Protein AF-A0A7S0NZW7-F1 (afdb_monomer_lite)

Foldseek 3Di:
DVVLLVVLVVLLVVQVVAQADDLDDCPVVLVSLLVQCPPPDLSSNLSSLLSLLSVLRRHAQSCLVSLVVCVVSLVVQCPDPDPSSVVSSVSSVVSNVNRHPDPPD

InterPro domains:
  IPR011989 Armadillo-like helical [G3DSA:1.25.10.10] (1-103)
  IPR016024 Armadillo-type fold [SSF48371] (3-99)
  IPR045110 XMAP215 [PTHR12609] (1-94)

pLDDT: mean 88.88, std 9.1, range [40.62, 96.5]

Organism: NCBI:txid127549

Radius of gyration: 12.99 Å; chains: 1; bounding box: 42×26×35 Å

Sequence (105 aa):
WGERKEAAELIISLVSPHEVLAAADYTVVVKGLKRLFSDAHINVAAAAIRATATIAAALGRSFASHARKLAPALLEKATDKSRVVVEAVRAALAVLSSRVPDSRR

Secondary structure (DSSP, 8-state):
-HHHHHHHHHHHHHHTT-SS--S---HHHHHHHHHHTT-SSHHHHHHHHHHHHHHHHHHGGGGHHHHHHHHHHHHHHTT-S-HHHHHHHHHHHHHHHTTS--S--

Structure (mmCIF, N/CA/C/O backbone):
data_AF-A0A7S0NZW7-F1
#
_entry.id   AF-A0A7S0NZW7-F1
#
loop_
_atom_site.group_PDB
_atom_site.id
_atom_site.type_symbol
_atom_site.label_atom_id
_atom_site.label_alt_id
_atom_site.label_comp_id
_atom_site.label_asym_id
_atom_site.label_entity_id
_atom_site.label_seq_id
_atom_site.pdbx_PDB_ins_code
_atom_site.Cartn_x
_atom_site.Cartn_y
_atom_site.Cartn_z
_atom_site.occupancy
_atom_site.B_iso_or_equiv
_atom_site.auth_seq_id
_atom_site.auth_comp_id
_atom_site.auth_asym_id
_atom_site.auth_atom_id
_atom_site.pdbx_PDB_model_num
ATOM 1 N N . TRP A 1 1 ? -18.010 -1.764 3.997 1.00 86.31 1 TRP A N 1
ATOM 2 C CA . TRP A 1 1 ? -16.537 -1.713 4.151 1.00 86.31 1 TRP A CA 1
ATOM 3 C C . TRP A 1 1 ? -15.877 -2.995 3.645 1.00 86.31 1 TRP A C 1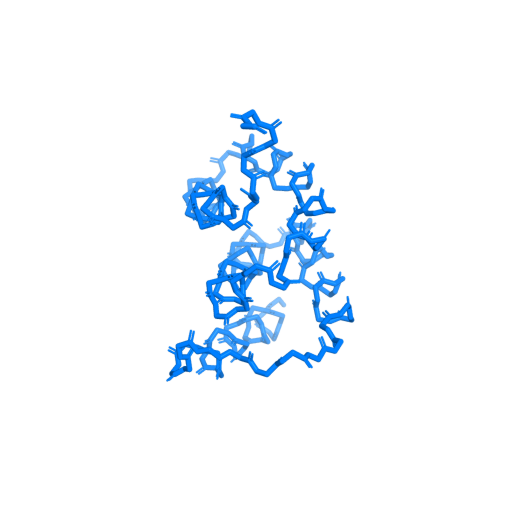
ATOM 5 O O . TRP A 1 1 ? -14.782 -2.886 3.110 1.00 86.31 1 TRP A O 1
ATOM 15 N N . GLY A 1 2 ? -16.540 -4.161 3.750 1.00 93.31 2 GLY A N 1
ATOM 16 C CA . GLY A 1 2 ? -16.069 -5.443 3.199 1.00 93.31 2 GLY A CA 1
ATOM 17 C C . GLY A 1 2 ? -15.643 -5.361 1.733 1.00 93.31 2 GLY A C 1
ATOM 18 O O . GLY A 1 2 ? -14.471 -5.560 1.453 1.00 93.31 2 GLY A O 1
ATOM 19 N N . GLU A 1 3 ? -16.519 -4.896 0.840 1.00 92.56 3 GLU A N 1
ATOM 20 C CA . GLU A 1 3 ? -16.206 -4.743 -0.596 1.00 92.56 3 GLU A CA 1
ATOM 21 C C . GLU A 1 3 ? -14.958 -3.885 -0.872 1.00 92.56 3 GLU A C 1
ATOM 23 O O . GLU A 1 3 ? -14.159 -4.192 -1.751 1.00 92.56 3 GLU A O 1
ATOM 28 N N . ARG A 1 4 ? -14.736 -2.812 -0.095 1.00 93.62 4 ARG A N 1
ATOM 29 C CA . ARG A 1 4 ? -13.543 -1.956 -0.253 1.00 93.62 4 ARG A CA 1
ATOM 30 C C . ARG A 1 4 ? -12.267 -2.671 0.178 1.00 93.62 4 ARG A C 1
ATOM 32 O O . ARG A 1 4 ? -11.219 -2.479 -0.434 1.00 93.62 4 ARG A O 1
ATOM 39 N N . LYS A 1 5 ? -12.352 -3.474 1.242 1.00 94.69 5 LYS A N 1
ATOM 40 C CA . LYS A 1 5 ? -11.253 -4.328 1.697 1.00 94.69 5 LYS A CA 1
ATOM 41 C C . LYS A 1 5 ? -10.963 -5.403 0.645 1.00 94.69 5 LYS A C 1
ATOM 43 O O . LYS A 1 5 ? -9.813 -5.547 0.252 1.00 94.69 5 LYS A O 1
ATOM 48 N N . GLU A 1 6 ? -11.995 -6.090 0.164 1.00 94.44 6 GLU A N 1
ATOM 49 C CA . GLU A 1 6 ? -11.888 -7.133 -0.862 1.00 94.44 6 GLU A CA 1
ATOM 50 C C . GLU A 1 6 ? -11.303 -6.590 -2.162 1.00 94.44 6 GLU A C 1
ATOM 52 O O . GLU A 1 6 ? -10.413 -7.212 -2.723 1.00 94.44 6 GLU A O 1
ATOM 57 N N . ALA A 1 7 ? -11.697 -5.393 -2.601 1.00 94.25 7 ALA A N 1
ATOM 58 C CA . ALA A 1 7 ? -11.101 -4.756 -3.773 1.00 94.25 7 ALA A CA 1
ATOM 59 C C . ALA A 1 7 ? -9.589 -4.509 -3.599 1.00 94.25 7 ALA A C 1
ATOM 61 O O . ALA A 1 7 ? -8.807 -4.748 -4.520 1.00 94.25 7 ALA A O 1
ATOM 62 N N . ALA A 1 8 ? -9.152 -4.062 -2.415 1.00 94.38 8 ALA A N 1
ATOM 63 C CA . ALA A 1 8 ? -7.729 -3.891 -2.121 1.00 94.38 8 ALA A CA 1
ATOM 64 C C . ALA A 1 8 ? -6.983 -5.238 -2.038 1.00 94.38 8 ALA A C 1
ATOM 66 O O . ALA A 1 8 ? -5.848 -5.342 -2.498 1.00 94.38 8 ALA A O 1
ATOM 67 N N . GLU A 1 9 ? -7.613 -6.276 -1.488 1.00 94.62 9 GLU A N 1
ATOM 68 C CA . GLU A 1 9 ? -7.046 -7.629 -1.417 1.00 94.62 9 GLU A CA 1
ATOM 69 C C . GLU A 1 9 ? -6.998 -8.317 -2.786 1.00 94.62 9 GLU A C 1
ATOM 71 O O . GLU A 1 9 ? -6.024 -9.004 -3.085 1.00 94.62 9 GLU A O 1
ATOM 76 N N . LEU A 1 10 ? -7.969 -8.052 -3.660 1.00 95.56 10 LEU A N 1
ATOM 77 C CA . LEU A 1 10 ? -7.973 -8.522 -5.040 1.00 95.56 10 LEU A CA 1
ATOM 78 C C . LEU A 1 10 ? -6.757 -7.978 -5.793 1.00 95.56 10 LEU A C 1
ATOM 80 O O . LEU A 1 10 ? -6.056 -8.746 -6.444 1.00 95.56 10 LEU A O 1
ATOM 84 N N . ILE A 1 11 ? -6.443 -6.687 -5.634 1.00 93.81 11 ILE A N 1
ATOM 85 C CA . ILE A 1 11 ? -5.231 -6.083 -6.211 1.00 93.81 11 ILE A CA 1
ATOM 86 C C . ILE A 1 11 ? -3.973 -6.812 -5.728 1.00 93.81 11 ILE A C 1
ATOM 88 O O . ILE A 1 11 ? -3.098 -7.111 -6.537 1.00 93.81 11 ILE A O 1
ATOM 92 N N . ILE A 1 12 ? -3.880 -7.134 -4.434 1.00 94.25 12 ILE A N 1
ATOM 93 C CA . ILE A 1 12 ? -2.754 -7.917 -3.904 1.00 94.25 12 ILE A CA 1
ATOM 94 C C . ILE A 1 12 ? -2.700 -9.281 -4.596 1.00 94.25 12 ILE A C 1
ATOM 96 O O . ILE A 1 12 ? -1.655 -9.640 -5.122 1.00 94.25 12 ILE A O 1
ATOM 100 N N . SER A 1 13 ? -3.820 -10.006 -4.654 1.00 95.62 13 SER A N 1
ATOM 101 C CA . SER A 1 13 ? -3.876 -11.345 -5.254 1.00 95.62 13 SER A CA 1
ATOM 102 C C . SER A 1 13 ? -3.519 -11.366 -6.742 1.00 95.62 13 SER A C 1
ATOM 104 O O . SER A 1 13 ? -2.908 -12.323 -7.202 1.00 95.62 13 SER A O 1
ATOM 106 N N . LEU A 1 14 ? -3.855 -10.302 -7.478 1.00 93.44 14 LEU A N 1
ATOM 107 C CA . LEU A 1 14 ? -3.543 -10.167 -8.898 1.00 93.44 14 LEU A CA 1
ATOM 108 C C . LEU A 1 14 ? -2.070 -9.836 -9.12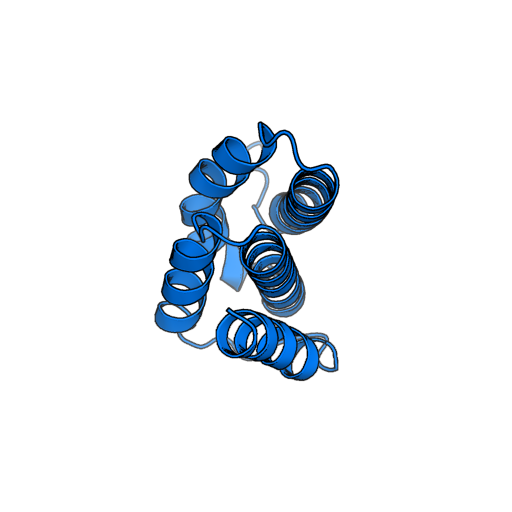6 1.00 93.44 14 LEU A C 1
ATOM 110 O O . LEU A 1 14 ? -1.506 -10.270 -10.119 1.00 93.44 14 LEU A O 1
ATOM 114 N N . VAL A 1 15 ? -1.443 -9.063 -8.234 1.00 92.62 15 VAL A N 1
ATOM 115 C CA . VAL A 1 15 ? -0.055 -8.609 -8.413 1.00 92.62 15 VAL A CA 1
ATOM 116 C C . VAL A 1 15 ? 0.953 -9.578 -7.798 1.00 92.62 15 VAL A C 1
ATOM 118 O O . VAL A 1 15 ? 2.019 -9.774 -8.368 1.00 92.62 15 VAL A O 1
ATOM 121 N N . SER A 1 16 ? 0.637 -10.204 -6.663 1.00 90.12 16 SER A N 1
ATOM 122 C CA . SER A 1 16 ? 1.540 -11.106 -5.935 1.00 90.12 16 SER A CA 1
ATOM 123 C C . SER A 1 16 ? 2.162 -12.240 -6.769 1.00 90.12 16 SER A C 1
ATOM 125 O O . SER A 1 16 ? 3.321 -12.554 -6.507 1.00 90.12 16 SER A O 1
ATOM 127 N N . PRO A 1 17 ? 1.473 -12.851 -7.756 1.00 92.25 17 PRO A N 1
ATOM 128 C CA . PRO A 1 17 ? 2.069 -13.870 -8.623 1.00 92.25 17 PRO A CA 1
ATOM 129 C C . PRO A 1 17 ? 3.104 -13.333 -9.624 1.00 92.25 17 PRO A C 1
ATOM 131 O O . PRO A 1 17 ? 3.812 -14.123 -10.245 1.00 92.25 17 PRO A O 1
ATOM 134 N N . HIS A 1 18 ? 3.184 -12.015 -9.825 1.00 87.62 18 HIS A N 1
ATOM 135 C CA . HIS A 1 18 ? 4.040 -11.393 -10.831 1.00 87.62 18 HIS A CA 1
ATOM 136 C C . HIS A 1 18 ? 5.220 -10.669 -10.176 1.00 87.62 18 HIS A C 1
ATOM 138 O O . HIS A 1 18 ? 5.045 -9.665 -9.488 1.00 87.62 18 HIS A O 1
ATOM 144 N N . GLU A 1 19 ? 6.443 -11.136 -10.444 1.00 78.62 19 GLU A N 1
ATOM 145 C CA . GLU A 1 19 ? 7.661 -10.469 -9.956 1.00 78.62 19 GLU A CA 1
ATOM 146 C C . GLU A 1 19 ? 7.870 -9.085 -10.585 1.00 78.62 19 GLU A C 1
ATOM 148 O O . GLU A 1 19 ? 8.393 -8.181 -9.932 1.00 78.62 19 GLU A O 1
ATOM 153 N N . VAL A 1 20 ? 7.452 -8.907 -11.845 1.00 85.44 20 VAL A N 1
ATOM 154 C CA . VAL A 1 20 ? 7.579 -7.650 -12.589 1.00 85.44 20 VAL A CA 1
ATOM 155 C C . VAL A 1 20 ? 6.280 -7.341 -13.323 1.00 85.44 20 VAL A C 1
ATOM 157 O O . VAL A 1 20 ? 5.796 -8.144 -14.119 1.00 85.44 20 VAL A O 1
ATOM 160 N N . LEU A 1 21 ? 5.730 -6.151 -13.085 1.00 86.69 21 LEU A N 1
ATOM 161 C CA . LEU A 1 21 ? 4.589 -5.630 -13.837 1.00 86.69 21 LEU A CA 1
ATOM 162 C C . LEU A 1 21 ? 5.047 -4.828 -15.059 1.00 86.69 21 LEU A C 1
ATOM 164 O O . LEU A 1 21 ? 6.069 -4.138 -15.027 1.00 86.69 21 LEU A O 1
ATOM 168 N N . ALA A 1 22 ? 4.247 -4.863 -16.127 1.00 85.81 22 ALA A N 1
ATOM 169 C CA . ALA A 1 22 ? 4.485 -4.049 -17.313 1.00 85.81 22 ALA A CA 1
ATOM 170 C C . ALA A 1 22 ? 4.484 -2.550 -16.966 1.00 85.81 22 ALA A C 1
ATOM 172 O O . ALA A 1 22 ? 3.668 -2.082 -16.164 1.00 85.81 22 ALA A O 1
ATOM 173 N N . ALA A 1 23 ? 5.377 -1.786 -17.598 1.00 79.31 23 ALA A N 1
ATOM 174 C CA . ALA A 1 23 ? 5.395 -0.333 -17.476 1.00 79.31 23 ALA A CA 1
ATOM 175 C C . ALA A 1 23 ? 4.156 0.257 -18.174 1.00 79.31 23 ALA A C 1
ATOM 177 O O . ALA A 1 23 ? 4.099 0.351 -19.396 1.00 79.31 23 ALA A O 1
ATOM 178 N N . ALA A 1 24 ? 3.158 0.627 -17.378 1.00 85.19 24 ALA A N 1
ATOM 179 C CA . ALA A 1 24 ? 1.881 1.184 -17.808 1.00 85.19 24 ALA A CA 1
ATOM 180 C C . ALA A 1 24 ? 1.467 2.330 -16.871 1.00 85.19 24 ALA A C 1
ATOM 182 O O . ALA A 1 24 ? 2.157 2.626 -15.889 1.00 85.19 24 ALA A O 1
ATOM 183 N N . ASP A 1 25 ? 0.343 2.986 -17.159 1.00 86.69 25 ASP A N 1
ATOM 184 C CA . ASP A 1 25 ? -0.199 4.012 -16.271 1.00 86.69 25 ASP A CA 1
ATOM 185 C C . ASP A 1 25 ? -0.998 3.392 -15.112 1.00 86.69 25 ASP A C 1
ATOM 187 O O . ASP A 1 25 ? -2.125 2.929 -15.278 1.00 86.69 25 ASP A O 1
ATOM 191 N N . TYR A 1 26 ? -0.427 3.438 -13.907 1.00 89.56 26 TYR A N 1
ATOM 192 C CA . TYR A 1 26 ? -1.075 2.996 -12.665 1.00 89.56 26 TYR A CA 1
ATOM 193 C C . TYR A 1 26 ? -1.659 4.160 -11.853 1.00 89.56 26 TYR A C 1
ATOM 195 O O . TYR A 1 26 ? -2.072 3.980 -10.704 1.00 89.56 26 TYR A O 1
ATOM 203 N N . THR A 1 27 ? -1.709 5.372 -12.414 1.00 90.00 27 THR A N 1
ATOM 204 C CA . THR A 1 27 ? -2.101 6.590 -11.693 1.00 90.00 27 THR A CA 1
ATOM 205 C C . THR A 1 27 ? -3.478 6.474 -11.054 1.00 90.00 27 THR A C 1
ATOM 207 O O . THR A 1 27 ? -3.651 6.895 -9.908 1.00 90.00 27 THR A O 1
ATOM 210 N N . VAL A 1 28 ? -4.459 5.904 -11.759 1.00 92.62 28 VAL A N 1
ATOM 211 C CA . VAL A 1 28 ? -5.827 5.742 -11.242 1.00 92.62 28 VAL A CA 1
ATOM 212 C C . VAL A 1 28 ? -5.854 4.771 -10.064 1.00 92.62 28 VAL A C 1
ATOM 214 O O . VAL A 1 28 ? -6.418 5.103 -9.021 1.00 92.62 28 VAL A O 1
ATOM 217 N N . VAL A 1 29 ? -5.176 3.627 -10.190 1.00 91.88 29 VAL A N 1
ATOM 218 C CA . VAL A 1 29 ? -5.082 2.607 -9.134 1.00 91.88 29 VAL A CA 1
ATOM 219 C C . VAL A 1 29 ? -4.427 3.196 -7.887 1.00 91.88 29 VAL A C 1
ATOM 221 O O . VAL A 1 29 ? -4.990 3.140 -6.795 1.00 91.88 29 VAL A O 1
ATOM 224 N N . VAL A 1 30 ? -3.280 3.859 -8.051 1.00 92.44 30 VAL A N 1
ATOM 225 C CA . VAL A 1 30 ? -2.544 4.487 -6.947 1.00 92.44 30 VAL A CA 1
ATOM 226 C C . VAL A 1 30 ? -3.361 5.595 -6.274 1.00 92.44 30 VAL A C 1
ATOM 228 O O . VAL A 1 30 ? -3.370 5.694 -5.047 1.00 92.44 30 VAL A O 1
ATOM 231 N N . LYS A 1 31 ? -4.075 6.428 -7.043 1.00 92.75 31 LYS A N 1
ATOM 232 C CA . LYS A 1 31 ? -4.971 7.457 -6.484 1.00 92.75 31 LYS A CA 1
ATOM 233 C C . LYS A 1 31 ? -6.131 6.835 -5.706 1.00 92.75 31 LYS A C 1
ATOM 235 O O . LYS A 1 31 ? -6.482 7.353 -4.648 1.00 92.75 31 LYS A O 1
ATOM 240 N N . GLY A 1 32 ? -6.710 5.747 -6.214 1.00 94.25 32 GLY A N 1
ATOM 241 C CA . GLY A 1 32 ? -7.759 4.989 -5.534 1.00 94.25 32 GLY A CA 1
ATOM 242 C C . GLY A 1 32 ? -7.278 4.440 -4.193 1.00 94.25 32 GLY A C 1
ATOM 243 O O . GLY A 1 32 ? -7.882 4.727 -3.163 1.00 94.25 32 GLY A O 1
ATOM 244 N N . LEU A 1 33 ? -6.131 3.755 -4.187 1.00 94.38 33 LEU A N 1
ATOM 245 C CA . LEU A 1 33 ? -5.517 3.225 -2.966 1.00 94.38 33 LEU A CA 1
ATOM 246 C C . LEU A 1 33 ? -5.176 4.332 -1.964 1.00 94.38 33 LEU A C 1
ATOM 248 O O . LEU A 1 33 ? -5.494 4.197 -0.786 1.00 94.38 33 LEU A O 1
ATOM 252 N N . LYS A 1 34 ? -4.624 5.464 -2.426 1.00 94.12 34 LYS A N 1
ATOM 253 C CA . LYS A 1 34 ? -4.324 6.618 -1.562 1.00 94.12 34 LYS A CA 1
ATOM 254 C C . LYS A 1 34 ? -5.563 7.121 -0.819 1.00 94.12 34 LYS A C 1
ATOM 256 O O . LYS A 1 34 ? -5.463 7.461 0.353 1.00 94.12 34 LYS A O 1
ATOM 261 N N . ARG A 1 35 ? -6.730 7.168 -1.473 1.00 93.94 35 ARG A N 1
ATOM 262 C CA . ARG A 1 35 ? -7.988 7.586 -0.824 1.00 93.94 35 ARG A CA 1
ATOM 263 C C . ARG A 1 35 ? -8.405 6.624 0.288 1.00 93.94 35 ARG A C 1
ATOM 265 O O . ARG A 1 35 ? -8.920 7.069 1.307 1.00 93.94 35 ARG A O 1
ATOM 272 N N . LEU A 1 36 ? -8.146 5.328 0.114 1.00 94.44 36 LEU A N 1
ATOM 273 C CA . LEU A 1 36 ? -8.469 4.306 1.109 1.00 94.44 36 LEU A CA 1
ATOM 274 C C . LEU A 1 36 ? -7.555 4.352 2.344 1.00 94.44 36 LEU A C 1
ATOM 276 O O . LEU A 1 36 ? -7.902 3.764 3.363 1.00 94.44 36 LEU A O 1
ATOM 280 N N . PHE A 1 37 ? -6.426 5.071 2.319 1.00 93.44 37 PHE A N 1
ATOM 281 C CA . PHE A 1 37 ? -5.566 5.216 3.507 1.00 93.44 37 PHE A CA 1
ATOM 282 C C . PHE A 1 37 ? -6.278 5.944 4.657 1.00 93.44 37 PHE A C 1
ATOM 284 O O . PHE A 1 37 ? -6.012 5.664 5.828 1.00 93.44 37 PHE A O 1
ATOM 291 N N . SER A 1 38 ? -7.196 6.851 4.318 1.00 90.62 38 SER A N 1
ATOM 292 C CA . SER A 1 38 ? -8.020 7.616 5.259 1.00 90.62 38 SER A CA 1
ATOM 293 C C . SER A 1 38 ? -9.404 6.992 5.480 1.00 90.62 38 SER A C 1
ATOM 295 O O . SER A 1 38 ? -10.300 7.668 5.980 1.00 90.62 38 SER A O 1
ATOM 297 N N . ASP A 1 39 ? -9.611 5.729 5.091 1.00 93.50 39 ASP A N 1
ATOM 298 C CA . ASP A 1 39 ? -10.885 5.045 5.308 1.00 93.50 39 ASP A CA 1
ATOM 299 C C . ASP A 1 39 ? -11.206 4.944 6.807 1.00 93.50 39 ASP A C 1
ATOM 301 O O . ASP A 1 39 ? -10.326 4.680 7.629 1.00 93.50 39 ASP A O 1
ATOM 305 N N . ALA A 1 40 ? -12.484 5.114 7.156 1.00 90.75 40 ALA A N 1
ATOM 306 C CA . ALA A 1 40 ? -12.957 5.001 8.534 1.00 90.75 40 ALA A CA 1
ATOM 307 C C . ALA A 1 40 ? -12.725 3.599 9.127 1.00 90.75 40 ALA A C 1
ATOM 309 O O . ALA A 1 40 ? -12.612 3.449 10.342 1.00 90.75 40 ALA A O 1
ATOM 310 N N . HIS A 1 41 ? -12.655 2.562 8.285 1.00 93.88 41 HIS A N 1
ATOM 311 C CA . HIS A 1 41 ? -12.418 1.196 8.726 1.00 93.88 41 HIS A CA 1
ATOM 312 C C . HIS A 1 41 ? -10.932 0.823 8.620 1.00 93.88 41 HIS A C 1
ATOM 314 O O . HIS A 1 41 ? -10.397 0.626 7.527 1.00 93.88 41 HIS A O 1
ATOM 320 N N . ILE A 1 42 ? -10.277 0.607 9.766 1.00 93.25 42 ILE A N 1
ATOM 321 C CA . ILE A 1 42 ? -8.824 0.358 9.858 1.00 93.25 42 ILE A CA 1
ATOM 322 C C . ILE A 1 42 ? -8.323 -0.787 8.964 1.00 93.25 42 ILE A C 1
ATOM 324 O O . ILE A 1 42 ? -7.252 -0.685 8.370 1.00 93.25 42 ILE A O 1
ATOM 328 N N . ASN A 1 43 ? -9.109 -1.858 8.804 1.00 93.44 43 ASN A N 1
ATOM 329 C CA . ASN A 1 43 ? -8.716 -2.995 7.964 1.00 93.44 43 ASN A CA 1
ATOM 330 C C . ASN A 1 43 ? -8.712 -2.651 6.467 1.00 93.44 43 ASN A C 1
ATOM 332 O O . ASN A 1 43 ? -7.920 -3.230 5.727 1.00 93.44 43 ASN A O 1
ATOM 336 N N . VAL A 1 44 ? -9.556 -1.710 6.024 1.00 95.19 44 VAL A N 1
ATOM 337 C CA . VAL A 1 44 ? -9.559 -1.220 4.636 1.00 95.19 44 VAL A CA 1
ATOM 338 C C . VAL A 1 44 ? -8.303 -0.387 4.396 1.00 95.19 44 VAL A C 1
ATOM 340 O O . VAL A 1 44 ? -7.587 -0.631 3.427 1.00 95.19 44 VAL A O 1
ATOM 343 N N . ALA A 1 45 ? -7.980 0.525 5.320 1.00 94.69 45 ALA A N 1
ATOM 344 C CA . ALA A 1 45 ? -6.763 1.329 5.246 1.00 94.69 45 ALA A CA 1
ATOM 345 C C . ALA A 1 45 ? -5.501 0.454 5.226 1.00 94.69 45 ALA A C 1
ATOM 347 O O . ALA A 1 45 ? -4.647 0.613 4.354 1.00 94.69 45 ALA A O 1
ATOM 348 N N . ALA A 1 46 ? -5.410 -0.528 6.127 1.00 95.38 46 ALA A N 1
ATOM 349 C CA . ALA A 1 46 ? -4.290 -1.461 6.160 1.00 95.38 46 ALA A CA 1
ATOM 350 C C . ALA A 1 46 ? -4.180 -2.292 4.868 1.00 95.38 46 ALA A C 1
ATOM 352 O O . ALA A 1 46 ? -3.078 -2.459 4.346 1.00 95.38 46 ALA A O 1
ATOM 353 N N . ALA A 1 47 ? -5.299 -2.781 4.320 1.00 96.12 47 ALA A N 1
ATOM 354 C CA . ALA A 1 47 ? -5.302 -3.520 3.056 1.00 96.12 47 ALA A CA 1
ATOM 355 C C . ALA A 1 47 ? -4.834 -2.652 1.879 1.00 96.12 47 ALA A C 1
ATOM 357 O O . ALA A 1 47 ? -4.009 -3.096 1.085 1.00 96.12 47 ALA A O 1
ATOM 358 N N . ALA A 1 48 ? -5.277 -1.395 1.803 1.00 96.50 48 ALA A N 1
ATOM 359 C CA . ALA A 1 48 ? -4.856 -0.470 0.755 1.00 96.50 48 ALA A CA 1
ATOM 360 C C . ALA A 1 48 ? -3.354 -0.141 0.821 1.00 96.50 48 ALA A C 1
ATOM 362 O O . ALA A 1 48 ? -2.681 -0.049 -0.212 1.00 96.50 48 ALA A O 1
ATOM 363 N N . ILE A 1 49 ? -2.811 0.004 2.033 1.00 96.00 49 ILE A N 1
ATOM 364 C CA . ILE A 1 49 ? -1.377 0.229 2.254 1.00 96.00 49 ILE A CA 1
ATOM 365 C C . ILE A 1 49 ? -0.571 -1.001 1.817 1.00 96.00 49 ILE A C 1
ATOM 367 O O . ILE A 1 49 ? 0.414 -0.854 1.091 1.00 96.00 49 ILE A O 1
ATOM 371 N N . ARG A 1 50 ? -1.022 -2.215 2.167 1.00 95.69 50 ARG A N 1
ATOM 372 C CA . ARG A 1 50 ? -0.402 -3.462 1.685 1.00 95.69 50 ARG A CA 1
ATOM 373 C C . ARG A 1 50 ? -0.455 -3.577 0.161 1.00 95.69 50 ARG A C 1
ATOM 375 O O . ARG A 1 50 ? 0.574 -3.836 -0.447 1.00 95.69 50 ARG A O 1
ATOM 382 N N . ALA A 1 51 ? -1.602 -3.300 -0.460 1.00 95.75 51 ALA A N 1
ATOM 383 C CA . ALA A 1 51 ? -1.752 -3.318 -1.917 1.00 95.75 51 ALA A CA 1
ATOM 384 C C . ALA A 1 51 ? -0.785 -2.351 -2.613 1.00 95.75 51 ALA A C 1
ATOM 386 O O . ALA A 1 51 ? -0.158 -2.695 -3.614 1.00 95.75 51 ALA A O 1
ATOM 387 N N . THR A 1 52 ? -0.600 -1.162 -2.037 1.00 94.75 52 THR A N 1
ATOM 388 C CA . THR A 1 52 ? 0.383 -0.188 -2.522 1.00 94.75 52 THR A CA 1
ATOM 389 C C . THR A 1 52 ? 1.806 -0.741 -2.456 1.00 94.75 52 THR A C 1
ATOM 391 O O . THR A 1 52 ? 2.564 -0.582 -3.410 1.00 94.75 52 THR A O 1
ATOM 394 N N . ALA A 1 53 ? 2.171 -1.401 -1.353 1.00 93.88 53 ALA A N 1
ATOM 395 C CA . ALA A 1 53 ? 3.483 -2.023 -1.201 1.00 93.88 53 ALA A CA 1
ATOM 396 C C . ALA A 1 53 ? 3.709 -3.141 -2.232 1.00 93.88 53 ALA A C 1
ATOM 398 O O . ALA A 1 53 ? 4.775 -3.198 -2.840 1.00 93.88 53 ALA A O 1
ATOM 399 N N . THR A 1 54 ? 2.699 -3.978 -2.482 1.00 93.88 54 THR A N 1
ATOM 400 C CA . THR A 1 54 ? 2.759 -5.059 -3.477 1.00 93.88 54 THR A CA 1
ATOM 401 C C . THR A 1 54 ? 2.973 -4.513 -4.891 1.00 93.88 54 THR A C 1
ATOM 403 O O . THR A 1 54 ? 3.874 -4.965 -5.594 1.00 93.88 54 THR A O 1
ATOM 406 N N . ILE A 1 55 ? 2.228 -3.474 -5.286 1.00 92.00 55 ILE A N 1
ATOM 407 C CA . ILE A 1 55 ? 2.428 -2.796 -6.579 1.00 92.00 55 ILE A CA 1
ATOM 408 C C . ILE A 1 55 ? 3.830 -2.179 -6.662 1.00 92.00 55 ILE A C 1
ATOM 410 O O . ILE A 1 55 ? 4.513 -2.310 -7.677 1.00 92.00 55 ILE A O 1
ATOM 414 N N . ALA A 1 56 ? 4.281 -1.513 -5.596 1.00 91.12 56 ALA A N 1
ATOM 415 C CA . ALA A 1 56 ? 5.604 -0.899 -5.552 1.00 91.12 56 ALA A CA 1
ATOM 416 C C . ALA A 1 56 ? 6.734 -1.931 -5.669 1.00 91.12 56 ALA A C 1
ATOM 418 O O . ALA A 1 56 ? 7.775 -1.640 -6.262 1.00 91.12 56 ALA A O 1
ATOM 419 N N . ALA A 1 57 ? 6.542 -3.132 -5.117 1.00 90.81 57 ALA A N 1
ATOM 420 C CA . ALA A 1 57 ? 7.492 -4.225 -5.247 1.00 90.81 57 ALA A CA 1
ATOM 421 C C . ALA A 1 57 ? 7.602 -4.700 -6.701 1.00 90.81 57 ALA A C 1
ATOM 423 O O . ALA A 1 57 ? 8.721 -4.802 -7.199 1.00 90.81 57 ALA A O 1
ATOM 424 N N . ALA A 1 58 ? 6.470 -4.892 -7.382 1.00 90.31 58 ALA A N 1
ATOM 425 C CA . ALA A 1 58 ? 6.439 -5.428 -8.741 1.00 90.31 58 ALA A CA 1
ATOM 426 C C . ALA A 1 58 ? 6.787 -4.397 -9.838 1.00 90.31 58 ALA A C 1
ATOM 428 O O . ALA A 1 58 ? 7.285 -4.761 -10.899 1.00 90.31 58 ALA A O 1
ATOM 429 N N . LEU A 1 59 ? 6.564 -3.094 -9.614 1.00 87.12 59 LEU A N 1
ATOM 430 C CA . LEU A 1 59 ? 6.940 -2.039 -10.576 1.00 87.12 59 LEU A CA 1
ATOM 431 C C . LEU A 1 59 ? 8.369 -1.510 -10.405 1.00 87.12 59 LEU A C 1
ATOM 433 O O . LEU A 1 59 ? 8.883 -0.808 -11.283 1.00 87.12 59 LEU A O 1
ATOM 437 N N . GLY A 1 60 ? 9.013 -1.794 -9.273 1.00 84.75 60 GLY A N 1
ATOM 438 C CA . GLY A 1 60 ? 10.387 -1.381 -9.009 1.00 84.75 60 GLY A CA 1
ATOM 439 C C . GLY A 1 60 ? 10.618 0.126 -9.209 1.00 84.75 60 GLY A C 1
ATOM 440 O O . GLY A 1 60 ? 9.938 0.966 -8.617 1.00 84.75 60 GLY A O 1
ATOM 441 N N . ARG A 1 61 ? 11.595 0.483 -10.060 1.00 81.25 61 ARG A N 1
ATOM 442 C CA . ARG A 1 61 ? 12.000 1.881 -10.322 1.00 81.25 61 ARG A CA 1
ATOM 443 C C . ARG A 1 61 ? 10.913 2.726 -10.993 1.00 81.25 61 ARG A C 1
ATOM 445 O O . ARG A 1 61 ? 10.841 3.926 -10.728 1.00 81.25 61 ARG A O 1
ATOM 452 N N . SER A 1 62 ? 10.034 2.121 -11.791 1.00 82.88 62 SER A N 1
ATOM 453 C CA . SER A 1 62 ? 8.916 2.824 -12.441 1.00 82.88 62 SER A CA 1
ATOM 454 C C . SER A 1 62 ? 7.921 3.389 -11.421 1.00 82.88 62 SER A C 1
ATOM 456 O O . SER A 1 62 ? 7.205 4.348 -11.703 1.00 82.88 62 SER A O 1
ATOM 458 N N . PHE A 1 63 ? 7.924 2.862 -10.190 1.00 87.19 63 PHE A N 1
ATOM 459 C CA . PHE A 1 63 ? 7.077 3.352 -9.109 1.00 87.19 63 PHE A CA 1
ATOM 460 C C . PHE A 1 63 ? 7.628 4.600 -8.394 1.00 87.19 63 PHE A C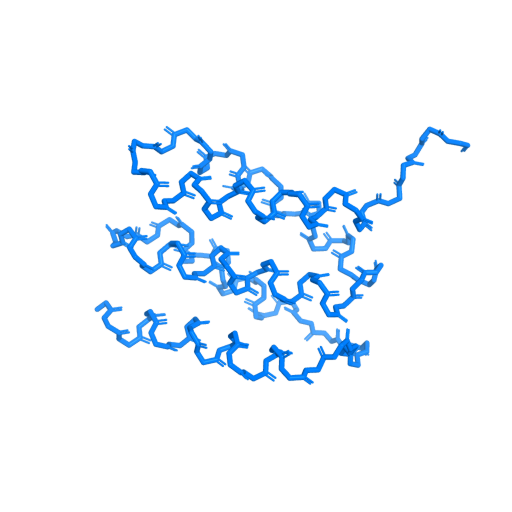 1
ATOM 462 O O . PHE A 1 63 ? 6.914 5.206 -7.599 1.00 87.19 63 PHE A O 1
ATOM 469 N N . ALA A 1 64 ? 8.862 5.044 -8.666 1.00 85.62 64 ALA A N 1
ATOM 470 C CA . ALA A 1 64 ? 9.520 6.101 -7.886 1.00 85.62 64 ALA A CA 1
ATOM 471 C C . ALA A 1 64 ? 8.754 7.444 -7.856 1.00 85.62 64 ALA A C 1
ATOM 473 O O . ALA A 1 64 ? 8.762 8.146 -6.842 1.00 85.62 64 ALA A O 1
ATOM 474 N N . SER A 1 65 ? 8.062 7.808 -8.944 1.00 87.56 65 SER A N 1
ATOM 475 C CA . SER A 1 65 ? 7.212 9.013 -9.001 1.00 87.56 65 SER A CA 1
ATOM 476 C C . SER A 1 65 ? 5.971 8.885 -8.107 1.00 87.56 65 SER A C 1
ATOM 478 O O . SER A 1 65 ? 5.612 9.818 -7.384 1.00 87.56 65 SER A O 1
ATOM 480 N N . HIS A 1 66 ? 5.337 7.710 -8.105 1.00 89.81 66 HIS A N 1
ATOM 481 C CA . HIS A 1 66 ? 4.192 7.416 -7.246 1.00 89.81 66 HIS A CA 1
ATOM 482 C C . HIS A 1 66 ? 4.604 7.315 -5.775 1.00 89.81 66 HIS A C 1
ATOM 484 O O . HIS A 1 66 ? 3.940 7.905 -4.926 1.00 89.81 66 HIS A O 1
ATOM 490 N N . ALA A 1 67 ? 5.738 6.672 -5.484 1.00 87.62 67 ALA A N 1
ATOM 491 C CA . ALA A 1 67 ? 6.311 6.563 -4.144 1.00 87.62 67 ALA A CA 1
ATOM 492 C C . ALA A 1 67 ? 6.453 7.935 -3.470 1.00 87.62 67 ALA A C 1
ATOM 494 O O . ALA A 1 67 ? 5.946 8.138 -2.368 1.00 87.62 67 ALA A O 1
ATOM 495 N N . ARG A 1 68 ? 7.045 8.914 -4.170 1.00 87.81 68 ARG A N 1
ATOM 496 C CA . ARG A 1 68 ? 7.203 10.290 -3.665 1.00 87.81 68 ARG A CA 1
ATOM 497 C C . ARG A 1 68 ? 5.869 10.971 -3.338 1.00 87.81 68 ARG A C 1
ATOM 499 O O . ARG A 1 68 ? 5.782 11.704 -2.361 1.00 87.81 68 ARG A O 1
ATOM 506 N N . LYS A 1 69 ? 4.813 10.706 -4.114 1.00 88.50 69 LYS A N 1
ATOM 507 C CA . LYS A 1 69 ? 3.464 11.277 -3.902 1.00 88.50 69 LYS A CA 1
ATOM 508 C C . LYS A 1 69 ? 2.678 10.602 -2.771 1.00 88.50 69 LYS A C 1
ATOM 510 O O . LYS A 1 69 ? 1.716 11.190 -2.258 1.00 88.50 69 LYS A O 1
ATOM 515 N N . LEU A 1 70 ? 3.030 9.362 -2.434 1.00 90.75 70 LEU A N 1
ATOM 516 C CA . LEU A 1 70 ? 2.401 8.575 -1.370 1.00 90.75 70 LEU A CA 1
ATOM 517 C C . LEU A 1 70 ? 3.129 8.715 -0.034 1.00 90.75 70 LEU A C 1
ATOM 519 O O . LEU A 1 70 ? 2.484 8.566 0.999 1.00 90.75 70 LEU A O 1
ATOM 523 N N . ALA A 1 71 ? 4.424 9.044 -0.048 1.00 89.06 71 ALA A N 1
ATOM 524 C CA . ALA A 1 71 ? 5.243 9.150 1.154 1.00 89.06 71 ALA A CA 1
ATOM 525 C C . ALA A 1 71 ? 4.624 10.043 2.251 1.00 89.06 71 ALA A C 1
ATOM 527 O O . ALA A 1 71 ? 4.518 9.551 3.371 1.00 89.06 71 ALA A O 1
ATOM 528 N N . PRO A 1 72 ? 4.116 11.266 1.976 1.00 90.94 72 PRO A N 1
ATOM 529 C CA . PRO A 1 72 ? 3.489 12.082 3.021 1.00 90.94 72 PRO A CA 1
ATOM 530 C C . PRO A 1 72 ? 2.275 11.397 3.662 1.00 90.94 72 PRO A C 1
ATOM 532 O O . PRO A 1 72 ? 2.177 11.321 4.880 1.00 90.94 72 PRO A O 1
ATOM 535 N N . ALA A 1 73 ? 1.404 10.798 2.844 1.00 92.56 73 ALA A N 1
ATOM 536 C CA . ALA A 1 73 ? 0.206 10.118 3.332 1.00 92.56 73 ALA A CA 1
ATOM 537 C C . ALA A 1 73 ? 0.543 8.853 4.142 1.00 92.56 73 ALA A C 1
ATOM 539 O O . ALA A 1 73 ? -0.136 8.541 5.113 1.00 92.56 73 ALA A O 1
ATOM 540 N N . LEU A 1 74 ? 1.602 8.124 3.776 1.00 91.75 74 LEU A N 1
ATOM 541 C CA . LEU A 1 74 ? 2.072 6.978 4.559 1.00 91.75 74 LEU A CA 1
ATOM 542 C C . LEU A 1 74 ? 2.689 7.412 5.891 1.00 91.75 74 LEU A C 1
ATOM 544 O O . LEU A 1 74 ? 2.441 6.765 6.904 1.00 91.75 74 LEU A O 1
ATOM 548 N N . LEU A 1 75 ? 3.454 8.507 5.908 1.00 90.88 75 LEU A N 1
ATOM 549 C CA . LEU A 1 75 ? 4.038 9.058 7.133 1.00 90.88 75 LEU A CA 1
ATOM 550 C C . LEU A 1 75 ? 2.962 9.554 8.104 1.00 90.88 75 LEU A C 1
ATOM 552 O O . LEU A 1 75 ? 3.057 9.280 9.296 1.00 90.88 75 LEU A O 1
ATOM 556 N N . GLU A 1 76 ? 1.900 10.188 7.607 1.00 91.12 76 GLU A N 1
ATOM 557 C CA . GLU A 1 76 ? 0.732 10.535 8.427 1.00 91.12 76 GLU A CA 1
ATOM 558 C C . GLU A 1 76 ? 0.123 9.280 9.074 1.00 91.12 76 GLU A C 1
ATOM 560 O O . GLU A 1 76 ? -0.088 9.233 10.289 1.00 91.12 76 GLU A O 1
ATOM 565 N N . LYS A 1 77 ? -0.069 8.209 8.291 1.00 90.00 77 LYS A N 1
ATOM 566 C CA . LYS A 1 77 ? -0.580 6.923 8.795 1.00 90.00 77 LYS A CA 1
ATOM 567 C C . LYS A 1 77 ? 0.386 6.188 9.729 1.00 90.00 77 LYS A C 1
ATOM 569 O O . LYS A 1 77 ? -0.061 5.308 10.461 1.00 90.00 77 LYS A O 1
ATOM 574 N N . ALA A 1 78 ? 1.670 6.544 9.763 1.00 87.12 78 ALA A N 1
ATOM 575 C CA . ALA A 1 78 ? 2.635 5.955 10.692 1.00 87.12 78 ALA A CA 1
ATOM 576 C C . ALA A 1 78 ? 2.366 6.335 12.160 1.00 87.12 78 ALA A C 1
ATOM 578 O O . ALA A 1 78 ? 2.881 5.676 13.060 1.00 87.12 78 ALA A O 1
ATOM 579 N N . THR A 1 79 ? 1.558 7.375 12.397 1.00 88.25 79 THR A N 1
ATOM 580 C CA . THR A 1 79 ? 1.175 7.855 13.737 1.00 88.25 79 THR A CA 1
ATOM 581 C C . THR A 1 79 ? -0.155 7.273 14.241 1.00 88.25 79 THR A C 1
ATOM 583 O O . THR A 1 79 ? -0.64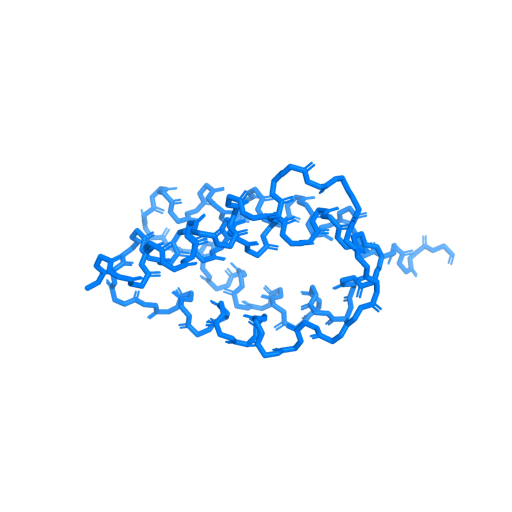8 7.665 15.298 1.00 88.25 79 THR A O 1
ATOM 586 N N . ASP A 1 80 ? -0.751 6.332 13.498 1.00 89.69 80 ASP A N 1
ATOM 587 C CA . ASP A 1 80 ? -2.007 5.678 13.873 1.00 89.69 80 ASP A CA 1
ATOM 588 C C . ASP A 1 80 ? -1.846 4.843 15.159 1.00 89.69 80 ASP A C 1
ATOM 590 O O . ASP A 1 80 ? -0.810 4.223 15.400 1.00 89.69 80 ASP A O 1
ATOM 594 N N . LYS A 1 81 ? -2.891 4.793 15.994 1.00 87.56 81 LYS A N 1
ATOM 595 C CA . LYS A 1 81 ? -2.897 3.985 17.228 1.00 87.56 81 LYS A CA 1
ATOM 596 C C . LYS A 1 81 ? -3.033 2.490 16.934 1.00 87.56 81 LYS A C 1
ATOM 598 O O . LYS A 1 81 ? -2.690 1.656 17.770 1.00 87.56 81 LYS A O 1
ATOM 603 N N . SER A 1 82 ? -3.563 2.138 15.764 1.00 91.00 82 SER A N 1
ATOM 604 C CA . SER A 1 82 ? -3.764 0.756 15.358 1.00 91.00 82 SER A CA 1
ATOM 605 C C . SER A 1 82 ? -2.454 0.112 14.927 1.00 91.00 82 SER A C 1
ATOM 607 O O . SER A 1 82 ? -1.876 0.446 13.889 1.00 91.00 82 SER A O 1
ATOM 609 N N . ARG A 1 83 ? -2.037 -0.908 15.681 1.00 91.50 83 ARG A N 1
ATOM 610 C CA . ARG A 1 83 ? -0.864 -1.728 15.361 1.00 91.50 83 ARG A CA 1
ATOM 611 C C . ARG A 1 83 ? -0.920 -2.302 13.939 1.00 91.50 83 ARG A C 1
ATOM 613 O O . ARG A 1 83 ? 0.094 -2.294 13.251 1.00 91.50 83 ARG A O 1
ATOM 620 N N . VAL A 1 84 ? -2.104 -2.711 13.475 1.00 91.56 84 VAL A N 1
ATOM 621 C CA . VAL A 1 84 ? -2.314 -3.276 12.128 1.00 91.56 84 VAL A CA 1
ATOM 622 C C . VAL A 1 84 ? -1.966 -2.265 11.031 1.00 91.56 84 VAL A C 1
ATOM 624 O O . VAL A 1 84 ? -1.379 -2.623 10.010 1.00 91.56 84 VAL A O 1
ATOM 627 N N . VAL A 1 85 ? -2.309 -0.990 11.235 1.00 91.75 85 VAL A N 1
ATOM 628 C CA . VAL A 1 85 ? -2.003 0.083 10.281 1.00 91.75 85 VAL A CA 1
ATOM 629 C C . VAL A 1 85 ? -0.515 0.411 10.326 1.00 91.75 85 VAL A C 1
ATOM 631 O O . VAL A 1 85 ? 0.124 0.467 9.280 1.00 91.75 85 VAL A O 1
ATOM 634 N N . VAL A 1 86 ? 0.059 0.559 11.522 1.00 93.75 86 VAL A N 1
ATOM 635 C CA . VAL A 1 86 ? 1.483 0.885 11.692 1.00 93.75 86 VAL A CA 1
ATOM 636 C C . VAL A 1 86 ? 2.387 -0.195 11.093 1.00 93.75 86 VAL A C 1
ATOM 638 O O . VAL A 1 86 ? 3.358 0.131 10.411 1.00 93.75 86 VAL A O 1
ATOM 641 N N . GLU A 1 87 ? 2.072 -1.476 11.290 1.00 93.19 87 GLU A N 1
ATOM 642 C CA . GLU A 1 87 ? 2.815 -2.587 10.681 1.00 93.19 87 GLU A CA 1
ATOM 643 C C . GLU A 1 87 ? 2.726 -2.555 9.149 1.00 93.19 87 GLU A C 1
ATOM 645 O O . GLU A 1 87 ? 3.753 -2.662 8.474 1.00 93.19 87 GLU A O 1
ATOM 650 N N . ALA A 1 88 ? 1.532 -2.319 8.591 1.00 93.25 88 ALA A N 1
ATOM 651 C CA . ALA A 1 88 ? 1.354 -2.179 7.146 1.00 93.25 88 ALA A CA 1
ATOM 652 C C . ALA A 1 88 ? 2.156 -0.994 6.578 1.00 93.25 88 ALA A C 1
ATOM 654 O O . ALA A 1 88 ? 2.803 -1.130 5.540 1.00 93.25 88 ALA A O 1
ATOM 655 N N . VAL A 1 89 ? 2.160 0.151 7.270 1.00 93.81 89 VAL A N 1
ATOM 656 C CA . VAL A 1 89 ? 2.932 1.340 6.875 1.00 93.81 89 VAL A CA 1
ATOM 657 C C . VAL A 1 89 ? 4.428 1.060 6.907 1.00 93.81 89 VAL A C 1
ATOM 659 O O . VAL A 1 89 ? 5.118 1.382 5.944 1.00 93.81 89 VAL A O 1
ATOM 662 N N . ARG A 1 90 ? 4.942 0.438 7.974 1.00 92.56 90 ARG A N 1
ATOM 663 C CA . ARG A 1 90 ? 6.368 0.086 8.084 1.00 92.56 90 ARG A CA 1
ATOM 664 C C . ARG A 1 90 ? 6.809 -0.822 6.941 1.00 92.56 90 ARG A C 1
ATOM 666 O O . ARG A 1 90 ? 7.829 -0.546 6.313 1.00 92.56 90 ARG A O 1
ATOM 673 N N . ALA A 1 91 ? 6.018 -1.850 6.633 1.00 92.69 91 ALA A N 1
ATOM 674 C CA . ALA A 1 91 ? 6.283 -2.740 5.506 1.00 92.69 91 ALA A CA 1
ATOM 675 C C . ALA A 1 91 ? 6.271 -1.981 4.168 1.00 92.69 91 ALA A C 1
ATOM 677 O O . ALA A 1 91 ? 7.187 -2.133 3.360 1.00 92.69 91 ALA A O 1
ATOM 678 N N . ALA A 1 92 ? 5.281 -1.110 3.951 1.00 93.19 92 ALA A N 1
ATOM 679 C CA . ALA A 1 92 ? 5.196 -0.302 2.738 1.00 93.19 92 ALA A CA 1
ATOM 680 C C . ALA A 1 92 ? 6.388 0.654 2.590 1.00 93.19 92 ALA A C 1
ATOM 682 O O . ALA A 1 92 ? 6.983 0.727 1.517 1.00 93.19 92 ALA A O 1
ATOM 683 N N . LEU A 1 93 ? 6.777 1.354 3.658 1.00 91.19 93 LEU A N 1
ATOM 684 C CA . LEU A 1 93 ? 7.918 2.270 3.652 1.00 91.19 93 LEU A CA 1
ATOM 685 C C . LEU A 1 93 ? 9.233 1.546 3.351 1.00 91.19 93 LEU A C 1
ATOM 687 O O . LEU A 1 93 ? 10.012 2.062 2.557 1.00 91.19 93 LEU A O 1
ATOM 691 N N . ALA A 1 94 ? 9.451 0.349 3.907 1.00 90.25 94 ALA A N 1
ATOM 692 C CA . ALA A 1 94 ? 10.638 -0.461 3.623 1.00 90.25 94 ALA A CA 1
ATOM 693 C C . ALA A 1 94 ? 10.732 -0.864 2.141 1.00 90.25 94 ALA A C 1
ATOM 695 O O . ALA A 1 94 ? 11.805 -0.814 1.534 1.00 90.25 94 ALA A O 1
ATOM 696 N N . VAL A 1 95 ? 9.600 -1.219 1.522 1.00 90.19 95 VAL A N 1
ATOM 697 C CA . VAL A 1 95 ? 9.563 -1.486 0.079 1.00 90.19 95 VAL A CA 1
ATOM 698 C C . VAL A 1 95 ? 9.878 -0.207 -0.689 1.00 90.19 95 VAL A C 1
ATOM 700 O O . VAL A 1 95 ? 10.765 -0.216 -1.537 1.00 90.19 95 VAL A O 1
ATOM 703 N N . LEU A 1 96 ? 9.207 0.905 -0.381 1.00 86.50 96 LEU A N 1
ATOM 704 C CA . LEU A 1 96 ? 9.367 2.168 -1.107 1.00 86.50 96 LEU A CA 1
ATOM 705 C C . LEU A 1 96 ? 10.776 2.755 -0.993 1.00 86.50 96 LEU A C 1
ATOM 707 O O . LEU A 1 96 ? 11.285 3.271 -1.988 1.00 86.50 96 LEU A O 1
ATOM 711 N N . SER A 1 97 ? 11.428 2.642 0.167 1.00 83.56 97 SER A N 1
ATOM 712 C CA . SER A 1 97 ? 12.800 3.121 0.360 1.00 83.56 97 SER A CA 1
ATOM 713 C C . SER A 1 97 ? 13.792 2.399 -0.547 1.00 83.56 97 SER A C 1
ATOM 715 O O . SER A 1 97 ? 14.725 3.021 -1.035 1.00 83.56 97 SER A O 1
ATOM 717 N N . SER A 1 98 ? 13.562 1.118 -0.853 1.00 81.75 98 SER A N 1
ATOM 718 C CA . SER A 1 98 ? 14.391 0.381 -1.817 1.00 81.75 98 SER A CA 1
ATOM 719 C C . SER A 1 98 ? 14.164 0.800 -3.280 1.00 81.75 98 SER A C 1
ATOM 721 O O . SER A 1 98 ? 14.951 0.438 -4.155 1.00 81.75 98 SER A O 1
ATOM 723 N N . ARG A 1 99 ? 13.074 1.529 -3.580 1.00 79.56 99 ARG A N 1
ATOM 724 C CA . ARG A 1 99 ? 12.687 1.903 -4.956 1.00 79.56 99 ARG A CA 1
ATOM 725 C C . ARG A 1 99 ? 13.044 3.336 -5.328 1.00 79.56 99 ARG A C 1
ATOM 727 O O . ARG A 1 99 ? 13.140 3.635 -6.518 1.00 79.56 99 ARG A O 1
ATOM 734 N N . VAL A 1 100 ? 13.214 4.221 -4.348 1.00 68.62 100 VAL A N 1
ATOM 735 C CA . VAL A 1 100 ? 13.666 5.596 -4.58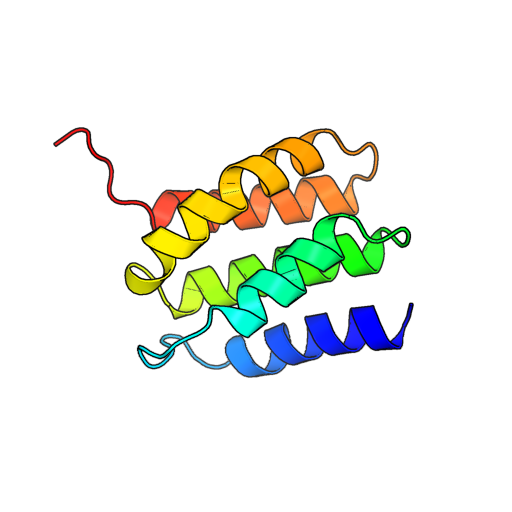9 1.00 68.62 100 VAL A CA 1
ATOM 736 C C . VAL A 1 100 ? 15.191 5.574 -4.756 1.00 68.62 100 VAL A C 1
ATOM 738 O O . VAL A 1 100 ? 15.877 5.137 -3.837 1.00 68.62 100 VAL A O 1
ATOM 741 N N . PRO A 1 101 ? 15.742 6.012 -5.906 1.00 62.75 101 PRO A N 1
ATOM 742 C CA . PRO A 1 101 ? 17.187 6.133 -6.067 1.00 62.75 101 PRO A CA 1
ATOM 743 C C . PRO A 1 101 ? 17.736 7.110 -5.025 1.00 62.75 101 PRO A C 1
ATOM 745 O O . PRO A 1 101 ? 17.209 8.216 -4.898 1.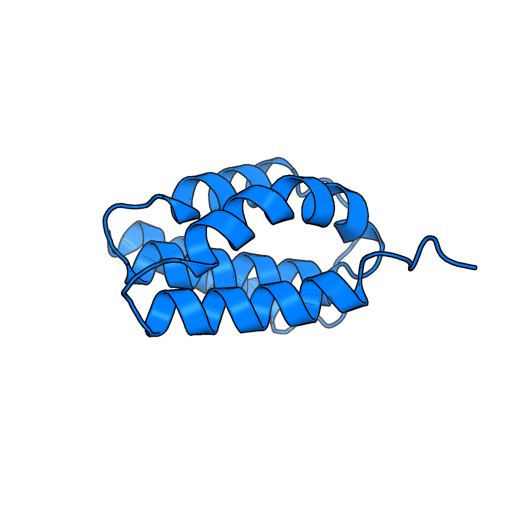00 62.75 101 PRO A O 1
ATOM 748 N N . ASP A 1 102 ? 18.766 6.704 -4.282 1.00 57.66 102 ASP A N 1
ATOM 749 C CA . ASP A 1 102 ? 19.441 7.584 -3.331 1.00 57.66 102 ASP A CA 1
ATOM 750 C C . ASP A 1 102 ? 20.098 8.725 -4.116 1.00 57.66 102 ASP A C 1
ATOM 752 O O . ASP A 1 102 ? 21.043 8.515 -4.872 1.00 57.66 102 ASP A O 1
ATOM 756 N N . SER A 1 103 ? 19.562 9.937 -3.979 1.00 55.72 103 SER A N 1
ATOM 757 C CA . SER A 1 103 ? 20.074 11.154 -4.619 1.00 55.72 103 SER A CA 1
ATOM 758 C C . SER A 1 103 ? 21.396 11.646 -4.007 1.00 55.72 103 SER A C 1
ATOM 760 O O . SER A 1 103 ? 21.858 12.735 -4.333 1.00 55.72 103 SER A O 1
ATOM 762 N N . ARG A 1 104 ? 22.005 10.855 -3.113 1.00 53.56 104 ARG A N 1
ATOM 763 C CA . ARG A 1 104 ? 23.370 11.018 -2.602 1.00 53.56 104 ARG A CA 1
ATOM 764 C C . ARG A 1 104 ? 24.336 10.053 -3.300 1.00 53.56 104 ARG A C 1
ATOM 766 O O . ARG A 1 104 ? 24.921 9.191 -2.649 1.00 53.56 104 ARG A O 1
ATOM 773 N N . ARG A 1 105 ? 24.499 10.179 -4.615 1.00 40.62 105 ARG A N 1
ATOM 774 C CA . ARG A 1 105 ? 25.668 9.686 -5.359 1.00 40.62 105 ARG A CA 1
ATOM 775 C C . ARG A 1 105 ? 25.970 10.619 -6.514 1.00 40.62 105 ARG A C 1
ATOM 777 O O . ARG A 1 105 ? 24.991 11.105 -7.120 1.00 40.62 105 ARG A O 1
#